Protein AF-A0A2J7ZG20-F1 (afdb_monomer_lite)

InterPro domains:
  IPR001054 Adenylyl cyclase class-3/4/guanylyl cyclase [PF00211] (84-141)
  IPR029787 Nucleotide cyclase [G3DSA:3.30.70.1230] (75-153)
  IPR029787 Nucleotide cyclase [SSF55073] (82-152)
  IPR050697 Adenylyl/Guanylyl Cyclase Class-3/4 [PTHR43081] (41-153)

Organism: NCBI:txid47790

Sequence (153 aa):
QGYKESWVTHVEGVPSMGPRLQCVRIVTPWYVERPWAVVLIVLGGLLIAAWVTYLSCYRRGKRAAILQNYYNLRKRVKGEPLGGQVSIVVTDIEGYSDLMKQSPELMTRALTLHNTIIRKARWANFGYTVEQEGDSYSLVFYEALDAVIFCLQ

pLDDT: mean 87.74, std 9.32, range [52.59, 96.81]

Radius of gyration: 39.77 Å; chains: 1; bounding box: 65×45×111 Å

Foldseek 3Di:
DAWDWDWDQDDPPDPGPGTDTDTDDDPDPVCVVCVVVVVVVVVVVVVVVVVVVVCVVVVVVVVVVVVVVVVVVVLLVVPDPPDDDKDKDKDADPPLVVCCVVPVVVSVVVQVVLVVLLVVLCSVLSKDWPDDDRRMTIIMGRDVVSVVSSVVD

Secondary structure (DSSP, 8-state):
--EEEEEES--TTS---S-EEEEEE----HHHH-HHHHHHHHHHHHHHHHHHHHHHHHHHHHHHHHHHHHHHHHHHHT-S--SSS-EEEEE--TTHHHHHHH-HHHHHHHHHHHHHHHHHHHHHTT-EEEEEETTEEEEEESSHHHHHHHHH-

Structure (mmCIF, N/CA/C/O backbone):
data_AF-A0A2J7ZG20-F1
#
_entry.id   AF-A0A2J7ZG20-F1
#
loop_
_atom_site.group_PDB
_atom_site.id
_atom_site.type_symbol
_atom_site.label_atom_id
_atom_site.label_alt_id
_atom_site.label_comp_id
_atom_site.label_asym_id
_atom_site.label_entity_id
_atom_site.label_seq_id
_atom_site.pdbx_PDB_ins_code
_atom_site.Cartn_x
_atom_site.Cartn_y
_atom_site.Cartn_z
_atom_site.occupancy
_atom_site.B_iso_or_equiv
_atom_site.auth_seq_id
_atom_site.auth_comp_id
_atom_site.auth_asym_id
_atom_site.auth_atom_id
_atom_site.pdbx_PDB_model_num
ATOM 1 N N . GLN A 1 1 ? 43.388 -21.692 -48.816 1.00 52.59 1 GLN A N 1
ATOM 2 C CA . GLN A 1 1 ? 43.050 -20.943 -50.045 1.00 52.59 1 GLN A CA 1
ATOM 3 C C . GLN A 1 1 ? 43.285 -21.866 -51.230 1.00 52.59 1 GLN A C 1
ATOM 5 O O . GLN A 1 1 ? 44.419 -22.268 -51.444 1.00 52.59 1 GLN A O 1
ATOM 10 N N . GLY A 1 2 ? 42.217 -22.293 -51.903 1.00 67.56 2 GLY A N 1
ATOM 11 C CA . GLY A 1 2 ? 42.281 -23.224 -53.035 1.00 67.56 2 GLY A CA 1
ATOM 12 C C . GLY A 1 2 ? 41.940 -22.527 -54.350 1.00 67.56 2 GLY A C 1
ATOM 13 O O . GLY A 1 2 ? 41.308 -21.469 -54.350 1.00 67.56 2 GLY A O 1
ATOM 14 N N . TYR A 1 3 ? 42.356 -23.119 -55.464 1.00 71.75 3 TYR A N 1
ATOM 15 C CA . TYR A 1 3 ? 41.911 -22.733 -56.801 1.00 71.75 3 TYR A CA 1
ATOM 16 C C . TYR A 1 3 ? 40.817 -23.708 -57.238 1.00 71.75 3 TYR A C 1
ATOM 18 O O . TYR A 1 3 ? 40.935 -24.905 -56.981 1.00 71.75 3 TYR A O 1
ATOM 26 N N . LYS A 1 4 ? 39.745 -23.207 -57.859 1.00 79.00 4 LYS A N 1
ATOM 27 C CA . LYS A 1 4 ? 38.727 -24.047 -58.500 1.00 79.00 4 LYS A CA 1
ATOM 28 C C . LYS A 1 4 ? 38.817 -23.852 -60.003 1.00 79.00 4 LYS A C 1
ATOM 30 O O . LYS A 1 4 ? 38.924 -22.720 -60.476 1.00 79.00 4 LYS A O 1
ATOM 35 N N . GLU A 1 5 ? 38.745 -24.952 -60.733 1.00 76.94 5 GLU A N 1
ATOM 36 C CA . GLU A 1 5 ? 38.614 -24.923 -62.181 1.00 76.94 5 GLU A CA 1
ATOM 37 C C . GLU A 1 5 ? 37.212 -24.428 -62.547 1.00 76.94 5 GLU A C 1
ATOM 39 O O . GLU A 1 5 ? 36.198 -24.990 -62.123 1.00 76.94 5 GLU A O 1
ATOM 44 N N . SER A 1 6 ? 37.159 -23.329 -63.294 1.00 78.25 6 SER A N 1
ATOM 45 C CA . SER A 1 6 ? 35.925 -22.757 -63.822 1.00 78.25 6 SER A CA 1
ATOM 46 C C . SER A 1 6 ? 36.074 -22.571 -65.323 1.00 78.25 6 SER A C 1
ATOM 48 O O . SER A 1 6 ? 37.108 -22.103 -65.801 1.00 78.25 6 SER A O 1
ATOM 50 N N . TRP A 1 7 ? 35.027 -22.918 -66.067 1.00 77.25 7 TRP A N 1
ATOM 51 C CA . TRP A 1 7 ? 34.956 -22.640 -67.495 1.00 77.25 7 TRP A CA 1
ATOM 52 C C . TRP A 1 7 ? 34.669 -21.156 -67.696 1.00 77.25 7 TRP A C 1
ATOM 54 O O . TRP A 1 7 ? 33.648 -20.654 -67.227 1.00 77.25 7 TRP A O 1
ATOM 64 N N . VAL A 1 8 ? 35.574 -20.451 -68.373 1.00 75.31 8 VAL A N 1
ATOM 65 C CA . VAL A 1 8 ? 35.401 -19.037 -68.720 1.00 75.31 8 VAL A CA 1
ATOM 66 C C . VAL A 1 8 ? 35.307 -18.934 -70.239 1.00 75.31 8 VAL A C 1
ATOM 68 O O . VAL A 1 8 ? 36.126 -19.494 -70.968 1.00 75.31 8 VAL A O 1
ATOM 71 N N . THR A 1 9 ? 34.264 -18.265 -70.726 1.00 71.12 9 THR A N 1
ATOM 72 C CA . THR A 1 9 ? 33.949 -18.165 -72.160 1.00 71.12 9 THR A CA 1
ATOM 73 C C . THR A 1 9 ? 34.623 -16.976 -72.844 1.00 71.12 9 THR A C 1
ATOM 75 O O . THR A 1 9 ? 34.750 -16.981 -74.066 1.00 71.12 9 THR A O 1
ATOM 78 N N . HIS A 1 10 ? 35.084 -15.977 -72.084 1.00 67.38 10 HIS A N 1
ATOM 79 C CA . HIS A 1 10 ? 35.704 -14.767 -72.620 1.00 67.38 10 HIS A CA 1
ATOM 80 C C . HIS A 1 10 ? 36.743 -14.190 -71.648 1.00 67.38 10 HIS A C 1
ATOM 82 O O . HIS A 1 10 ? 36.461 -14.032 -70.462 1.00 67.38 10 HIS A O 1
ATOM 88 N N . VAL A 1 11 ? 37.933 -13.852 -72.153 1.00 68.94 11 VAL A N 1
ATOM 89 C CA . VAL A 1 11 ? 39.008 -13.194 -71.393 1.00 68.94 11 VAL A CA 1
ATOM 90 C C . VAL A 1 11 ? 39.328 -11.877 -72.094 1.00 68.94 11 VAL A C 1
ATOM 92 O O . VAL A 1 11 ? 39.545 -11.864 -73.305 1.00 68.94 11 VAL A O 1
ATOM 95 N N . GLU A 1 12 ? 39.319 -10.766 -71.356 1.00 68.31 12 GLU A N 1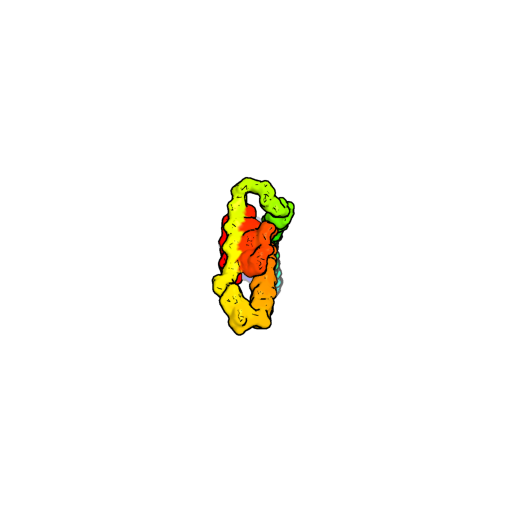
ATOM 96 C CA . GLU A 1 12 ? 39.591 -9.438 -71.918 1.00 68.31 12 GLU A CA 1
ATOM 97 C C . GLU A 1 12 ? 40.972 -9.393 -72.595 1.00 68.31 12 GLU A C 1
ATOM 99 O O . GLU A 1 12 ? 41.985 -9.752 -71.996 1.00 68.31 12 GLU A O 1
ATOM 104 N N . GLY A 1 13 ? 41.005 -8.968 -73.865 1.00 69.62 13 GLY A N 1
ATOM 105 C CA . GLY A 1 13 ? 42.234 -8.807 -74.652 1.00 69.62 13 GLY A CA 1
ATOM 106 C C . GLY A 1 13 ? 42.657 -10.008 -75.511 1.00 69.62 13 GLY A C 1
ATOM 107 O O . GLY A 1 13 ? 43.684 -9.918 -76.180 1.00 69.62 13 GLY A O 1
ATOM 108 N N . VAL A 1 14 ? 41.890 -11.109 -75.546 1.00 70.62 14 VAL A N 1
ATOM 109 C CA . VAL A 1 14 ? 42.208 -12.304 -76.359 1.00 70.62 14 VAL A CA 1
ATOM 110 C C . VAL A 1 14 ? 41.007 -12.708 -77.233 1.00 70.62 14 VAL A C 1
ATOM 112 O O . VAL A 1 14 ? 39.893 -12.780 -76.715 1.00 70.62 14 VAL A O 1
ATOM 115 N N . PRO A 1 15 ? 41.182 -13.006 -78.540 1.00 63.62 15 PRO A N 1
ATOM 116 C CA . PRO A 1 15 ? 40.077 -13.433 -79.405 1.00 63.62 15 PRO A CA 1
ATOM 117 C C . PRO A 1 15 ? 39.464 -14.763 -78.928 1.00 63.62 15 PRO A C 1
ATOM 119 O O . PRO A 1 15 ? 40.178 -15.727 -78.639 1.00 63.62 15 PRO A O 1
ATOM 122 N N . SER A 1 16 ? 38.130 -14.818 -78.830 1.00 64.69 16 SER A N 1
ATOM 123 C CA . SER A 1 16 ? 37.396 -15.931 -78.214 1.00 64.69 16 SER A CA 1
ATOM 124 C C . SER A 1 16 ? 37.441 -17.203 -79.072 1.00 64.69 16 SER A C 1
ATOM 126 O O . SER A 1 16 ? 36.769 -17.293 -80.098 1.00 64.69 16 SER A O 1
ATOM 128 N N . MET A 1 17 ? 38.198 -18.212 -78.633 1.00 66.06 17 MET A N 1
ATOM 129 C CA . MET A 1 17 ? 38.337 -19.519 -79.302 1.00 66.06 17 MET A CA 1
ATOM 130 C C . MET A 1 17 ? 37.642 -20.660 -78.530 1.00 66.06 17 MET A C 1
ATOM 132 O O . MET A 1 17 ? 38.175 -21.762 -78.428 1.00 66.06 17 MET A O 1
ATOM 136 N N . GLY A 1 18 ? 36.462 -20.396 -77.963 1.00 70.56 18 GLY A N 1
ATOM 137 C CA . GLY A 1 18 ? 35.694 -21.370 -77.175 1.00 70.56 18 GLY A CA 1
ATOM 138 C C . GLY A 1 18 ? 36.023 -21.376 -75.671 1.00 70.56 18 GLY A C 1
ATOM 139 O O . GLY A 1 18 ? 36.912 -20.644 -75.226 1.00 70.56 18 GLY A O 1
ATOM 140 N N . PRO A 1 19 ? 35.276 -22.155 -74.864 1.00 71.12 19 PRO A N 1
ATOM 141 C CA . PRO A 1 19 ? 35.420 -22.170 -73.411 1.00 71.12 19 PRO A CA 1
ATOM 142 C C . PRO A 1 19 ? 36.784 -22.740 -73.001 1.00 71.12 19 PRO A C 1
ATOM 144 O O . PRO A 1 19 ? 37.186 -23.806 -73.466 1.00 71.12 19 PRO A O 1
ATOM 147 N N . ARG A 1 20 ? 37.498 -22.037 -72.113 1.00 69.56 20 ARG A N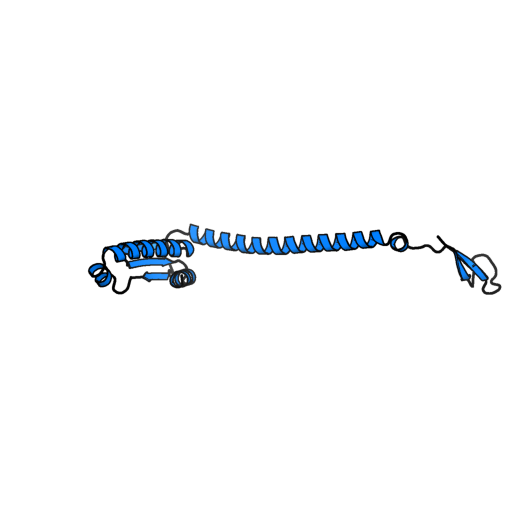 1
ATOM 148 C CA . ARG A 1 20 ? 38.788 -22.483 -71.561 1.00 69.56 20 ARG A CA 1
ATOM 149 C C . ARG A 1 20 ? 38.662 -22.768 -70.067 1.00 69.56 20 ARG A C 1
ATOM 151 O O . ARG A 1 20 ? 37.976 -22.045 -69.344 1.00 69.56 20 ARG A O 1
ATOM 158 N N . LEU A 1 21 ? 39.333 -23.827 -69.618 1.00 73.81 21 LEU A N 1
ATOM 159 C CA . LEU A 1 21 ? 39.507 -24.141 -68.201 1.00 73.81 21 LEU A CA 1
ATOM 160 C C . LEU A 1 21 ? 40.516 -23.159 -67.604 1.00 73.81 21 LEU A C 1
ATOM 162 O O . LEU A 1 21 ? 41.670 -23.121 -68.029 1.00 73.81 21 LEU A O 1
ATOM 166 N N . GLN A 1 22 ? 40.080 -22.362 -66.629 1.00 77.88 22 GLN A N 1
ATOM 167 C CA . GLN A 1 22 ? 40.953 -21.448 -65.902 1.00 77.88 22 GLN A CA 1
ATOM 168 C C . GLN A 1 22 ? 40.840 -21.692 -64.396 1.00 77.88 22 GLN A C 1
ATOM 170 O O . GLN A 1 22 ? 39.750 -21.879 -63.849 1.00 77.88 22 GLN A O 1
ATOM 175 N N . CYS A 1 23 ? 41.986 -21.674 -63.715 1.00 74.56 23 CYS A N 1
ATOM 176 C CA . CYS A 1 23 ? 42.051 -21.731 -62.261 1.00 74.56 23 CYS A CA 1
ATOM 177 C C . CYS A 1 23 ? 41.695 -20.361 -61.683 1.00 74.56 23 CYS A C 1
ATOM 179 O O . CYS A 1 23 ? 42.495 -19.426 -61.743 1.00 74.56 23 CYS A O 1
ATOM 181 N N . VAL A 1 24 ? 40.504 -20.244 -61.099 1.00 78.38 24 VAL A N 1
ATOM 182 C CA . VAL A 1 24 ? 40.081 -19.030 -60.395 1.00 78.38 24 VAL A CA 1
ATOM 183 C C . VAL A 1 24 ? 40.355 -19.210 -58.904 1.00 78.38 24 VAL A C 1
ATOM 185 O O . VAL A 1 24 ? 40.040 -20.249 -58.315 1.00 78.38 24 VAL A O 1
ATOM 188 N N . ARG A 1 25 ? 40.978 -18.204 -58.278 1.00 74.69 25 ARG A N 1
ATOM 189 C CA . ARG A 1 25 ? 41.248 -18.210 -56.834 1.00 74.69 25 ARG A CA 1
ATOM 190 C C . ARG A 1 25 ? 39.922 -18.154 -56.081 1.00 74.69 25 ARG A C 1
ATOM 192 O O . ARG A 1 25 ? 39.165 -17.199 -56.234 1.00 74.69 25 ARG A O 1
ATOM 199 N N . ILE A 1 26 ? 39.654 -19.151 -55.240 1.00 75.81 26 ILE A N 1
ATOM 200 C CA . ILE A 1 26 ? 38.475 -19.142 -54.374 1.00 75.81 26 ILE A CA 1
ATOM 201 C C . ILE A 1 26 ? 38.763 -18.169 -53.232 1.00 75.81 26 ILE A C 1
ATOM 203 O O . ILE A 1 26 ? 39.582 -18.451 -52.353 1.00 75.81 26 ILE A O 1
ATOM 207 N N . VAL A 1 27 ? 38.104 -17.012 -53.249 1.00 76.69 27 VAL A N 1
ATOM 208 C CA . VAL A 1 27 ? 38.083 -16.103 -52.101 1.00 76.69 27 VAL A CA 1
ATOM 209 C C . VAL A 1 27 ? 37.078 -16.674 -51.108 1.00 76.69 27 VAL A C 1
ATOM 211 O O . VAL A 1 27 ? 35.871 -16.498 -51.256 1.00 76.69 27 VAL A O 1
ATOM 214 N N . THR A 1 28 ? 37.568 -17.433 -50.129 1.00 77.50 28 THR A N 1
ATOM 215 C CA . THR A 1 28 ? 36.739 -17.902 -49.021 1.00 77.50 28 THR A CA 1
ATOM 216 C C . THR A 1 28 ? 36.396 -16.715 -48.126 1.00 77.50 28 THR A C 1
ATOM 218 O O . THR A 1 28 ? 37.300 -16.015 -47.670 1.00 77.50 28 THR A O 1
ATOM 221 N N . PRO A 1 29 ? 35.108 -16.447 -47.867 1.00 80.56 29 PRO A N 1
ATOM 222 C CA . PRO A 1 29 ? 34.746 -15.402 -46.931 1.00 80.56 29 PRO A CA 1
ATOM 223 C C . PRO A 1 29 ? 35.238 -15.747 -45.517 1.00 80.56 29 PRO A C 1
ATOM 225 O O . PRO A 1 29 ? 35.246 -16.909 -45.108 1.00 80.56 29 PRO A O 1
ATOM 228 N N . TRP A 1 30 ? 35.616 -14.723 -44.749 1.00 80.31 30 TRP A N 1
ATOM 229 C CA . TRP A 1 30 ? 36.270 -14.863 -43.438 1.00 80.31 30 TRP A CA 1
ATOM 230 C C . TRP A 1 30 ? 35.465 -15.685 -42.414 1.00 80.31 30 TRP A C 1
ATOM 232 O O . TRP A 1 30 ? 36.047 -16.329 -41.542 1.00 80.31 30 TRP A O 1
ATOM 242 N N . TYR A 1 31 ? 34.133 -15.708 -42.534 1.00 79.94 31 TYR A N 1
ATOM 243 C CA . TYR A 1 31 ? 33.250 -16.478 -41.655 1.00 79.94 31 TYR A CA 1
ATOM 244 C C . TYR A 1 31 ? 33.358 -17.998 -41.859 1.00 79.94 31 TYR A C 1
ATOM 246 O O . TYR A 1 31 ? 33.056 -18.754 -40.940 1.00 79.94 31 TYR A O 1
ATOM 254 N N . VAL A 1 32 ? 33.817 -18.452 -43.032 1.00 81.81 32 VAL A N 1
ATOM 255 C CA . VAL A 1 32 ? 34.083 -19.874 -43.316 1.00 81.81 32 VAL A CA 1
ATOM 256 C C . VAL A 1 32 ? 35.431 -20.296 -42.732 1.00 81.81 32 VAL A C 1
ATOM 258 O O . VAL A 1 32 ? 35.577 -21.417 -42.258 1.00 81.81 32 VAL A O 1
ATOM 261 N N . GLU A 1 33 ? 36.410 -19.389 -42.719 1.00 80.94 33 GLU A N 1
ATOM 262 C CA . GLU A 1 33 ? 37.733 -19.652 -42.140 1.00 80.94 33 GLU A CA 1
ATOM 263 C C . GLU A 1 33 ? 37.718 -19.620 -40.605 1.00 80.94 33 GLU A C 1
ATOM 265 O O . GLU A 1 33 ? 38.503 -20.313 -39.959 1.00 80.94 33 GLU A O 1
ATOM 270 N N . ARG A 1 34 ? 36.827 -18.820 -40.002 1.00 85.38 34 ARG A N 1
ATOM 271 C CA . ARG A 1 34 ? 36.706 -18.664 -38.543 1.00 85.38 34 ARG A CA 1
ATOM 272 C C . ARG A 1 34 ? 35.245 -18.760 -38.084 1.00 85.38 34 ARG A C 1
ATOM 274 O O . ARG A 1 34 ? 34.679 -17.758 -37.643 1.00 85.38 34 ARG A O 1
ATOM 281 N N . PRO A 1 35 ? 34.633 -19.958 -38.116 1.00 84.94 35 PRO A N 1
ATOM 282 C CA . PRO A 1 35 ? 33.224 -20.132 -37.748 1.00 84.94 35 PRO A CA 1
ATOM 283 C C . PRO A 1 35 ? 32.940 -19.757 -36.285 1.00 84.94 35 PRO A C 1
ATOM 285 O O . PRO A 1 35 ? 31.876 -19.230 -35.965 1.00 84.94 35 PRO A O 1
ATOM 288 N N . TRP A 1 36 ? 33.919 -19.940 -35.394 1.00 88.44 36 TRP A N 1
ATOM 289 C CA . TRP A 1 36 ? 33.821 -19.562 -33.982 1.00 88.44 36 TRP A CA 1
ATOM 290 C C . TRP A 1 36 ? 33.598 -18.055 -33.771 1.00 88.44 36 TRP A C 1
ATOM 292 O O . TRP A 1 36 ? 32.938 -17.664 -32.811 1.00 88.44 36 TRP A O 1
ATOM 302 N N . ALA A 1 37 ? 34.091 -17.200 -34.675 1.00 89.56 37 ALA A N 1
ATOM 303 C CA . ALA A 1 37 ? 33.926 -15.753 -34.560 1.00 89.56 37 ALA A CA 1
ATOM 304 C C . ALA A 1 37 ? 32.464 -15.329 -34.775 1.00 89.56 37 ALA A C 1
ATOM 306 O O . ALA A 1 37 ? 31.965 -14.457 -34.068 1.00 89.56 37 ALA A O 1
ATOM 307 N N . VAL A 1 38 ? 31.751 -15.990 -35.695 1.00 89.56 38 VAL A N 1
ATOM 308 C CA . VAL A 1 38 ? 30.316 -15.753 -35.920 1.00 89.56 38 VAL A CA 1
ATOM 309 C C . VAL A 1 38 ? 29.512 -16.147 -34.685 1.00 89.56 38 VAL A C 1
ATOM 311 O O . VAL A 1 38 ? 28.642 -15.393 -34.256 1.00 89.56 38 VAL A O 1
ATOM 314 N N . VAL A 1 39 ? 29.847 -17.283 -34.064 1.00 91.75 39 VAL A N 1
ATOM 315 C CA . VAL A 1 39 ? 29.192 -17.741 -32.830 1.00 91.75 39 VAL A CA 1
ATOM 316 C C . VAL A 1 39 ? 29.341 -16.701 -31.721 1.00 91.75 39 VAL A C 1
ATOM 318 O O . VAL A 1 39 ? 28.344 -16.343 -31.102 1.00 91.75 39 VAL A O 1
ATOM 321 N N . LEU A 1 40 ? 30.542 -16.153 -31.511 1.00 93.69 40 LEU A N 1
ATOM 322 C CA . LEU A 1 40 ? 30.772 -15.124 -30.491 1.00 93.69 40 LEU A CA 1
ATOM 323 C C . LEU A 1 40 ? 29.982 -13.836 -30.752 1.00 93.69 40 LEU A C 1
ATOM 325 O O . LEU A 1 40 ? 29.439 -13.259 -29.812 1.00 93.69 40 LEU A O 1
ATOM 329 N N . ILE A 1 41 ? 29.879 -13.401 -32.011 1.00 93.94 41 ILE A N 1
ATOM 330 C CA . ILE A 1 41 ? 29.105 -12.205 -32.380 1.00 93.94 41 ILE A CA 1
ATOM 331 C C . ILE A 1 41 ? 27.616 -12.418 -32.089 1.00 93.94 41 ILE A C 1
ATOM 333 O O . ILE A 1 41 ? 26.977 -11.557 -31.486 1.00 93.94 41 ILE A O 1
ATOM 337 N N . VAL A 1 42 ? 27.069 -13.575 -32.472 1.00 95.25 42 VAL A N 1
ATOM 338 C CA . VAL A 1 42 ? 25.659 -13.914 -32.232 1.00 95.25 42 VAL A CA 1
ATOM 339 C C . VAL A 1 42 ? 25.373 -14.009 -30.733 1.00 95.25 42 VAL A C 1
ATOM 341 O O . VAL A 1 42 ? 24.403 -13.426 -30.253 1.00 95.25 42 VAL A O 1
ATOM 344 N N . LEU A 1 43 ? 26.239 -14.686 -29.977 1.00 96.25 43 LEU A N 1
ATOM 345 C CA . LEU A 1 43 ? 26.087 -14.862 -28.533 1.00 96.25 43 LEU A CA 1
ATOM 346 C C . LEU A 1 43 ? 26.195 -13.517 -27.798 1.00 96.25 43 LEU A C 1
ATOM 348 O O . LEU A 1 43 ? 25.369 -13.216 -26.939 1.00 96.25 43 LEU A O 1
ATOM 352 N N . GLY A 1 44 ? 27.138 -12.660 -28.200 1.00 96.50 44 GLY A N 1
ATOM 353 C CA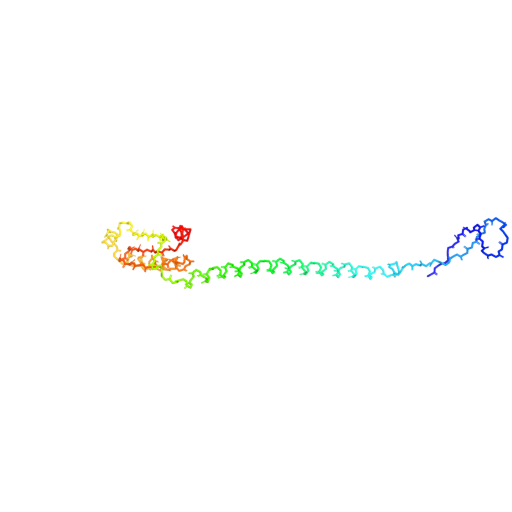 . GLY A 1 44 ? 27.253 -11.292 -27.696 1.00 96.50 44 GLY A CA 1
ATOM 354 C C . GLY A 1 44 ? 26.010 -10.449 -27.993 1.00 96.50 44 GLY A C 1
ATOM 355 O O . GLY A 1 44 ? 25.488 -9.786 -27.098 1.00 96.50 44 GLY A O 1
ATOM 356 N N . GLY A 1 45 ? 25.481 -10.526 -29.217 1.00 96.75 45 GLY A N 1
ATOM 357 C CA . GLY A 1 45 ? 24.242 -9.846 -29.600 1.00 96.75 45 GLY A CA 1
ATOM 358 C C . GLY A 1 45 ? 23.036 -10.296 -28.772 1.00 96.75 45 GLY A C 1
ATOM 359 O O . GLY A 1 45 ? 22.280 -9.457 -28.278 1.00 96.75 45 GLY A O 1
ATOM 360 N N . LEU A 1 46 ? 22.889 -11.606 -28.549 1.00 96.81 46 LEU A N 1
ATOM 361 C CA . LEU A 1 46 ? 21.830 -12.167 -27.707 1.00 96.81 46 LEU A CA 1
ATOM 362 C C . LEU A 1 46 ? 21.959 -11.722 -26.246 1.00 96.81 46 LEU A C 1
ATOM 364 O O . LEU A 1 46 ? 20.956 -11.352 -25.638 1.00 96.81 46 LEU A O 1
ATOM 368 N N . LEU A 1 47 ? 23.175 -11.695 -25.692 1.00 96.44 47 LEU A N 1
ATOM 369 C CA . LEU A 1 47 ? 23.416 -11.224 -24.324 1.00 96.44 47 LEU A CA 1
ATOM 370 C C . LEU A 1 47 ? 23.084 -9.739 -24.159 1.00 96.44 47 LEU A C 1
ATOM 372 O O . LEU A 1 47 ? 22.456 -9.363 -23.171 1.00 96.44 47 LEU A O 1
ATOM 376 N N . ILE A 1 48 ? 23.444 -8.896 -25.129 1.00 96.25 48 ILE A N 1
ATOM 377 C CA . ILE A 1 48 ? 23.107 -7.466 -25.100 1.00 96.25 48 ILE A CA 1
ATOM 378 C C . ILE A 1 48 ? 21.591 -7.276 -25.204 1.00 96.25 48 ILE A C 1
ATOM 380 O O . ILE A 1 48 ? 21.017 -6.520 -24.422 1.00 96.25 48 ILE A O 1
ATOM 384 N N . ALA A 1 49 ? 20.921 -7.983 -26.116 1.00 95.88 49 ALA A N 1
ATOM 385 C CA . ALA A 1 49 ? 19.466 -7.923 -26.247 1.00 95.88 49 ALA A CA 1
ATOM 386 C C . ALA A 1 49 ? 18.755 -8.384 -24.959 1.00 95.88 49 ALA A C 1
ATOM 388 O O . ALA A 1 49 ? 17.828 -7.720 -24.485 1.00 95.88 49 ALA A O 1
ATOM 389 N N . ALA A 1 50 ? 19.225 -9.472 -24.342 1.00 95.44 50 ALA A N 1
ATOM 390 C CA . ALA A 1 50 ? 18.737 -9.954 -23.051 1.00 95.44 50 ALA A CA 1
ATOM 391 C C . ALA A 1 50 ? 18.970 -8.928 -21.927 1.00 95.44 50 ALA A C 1
ATOM 393 O O . ALA A 1 50 ? 18.077 -8.658 -21.127 1.00 95.44 50 ALA A O 1
ATOM 394 N N . TRP A 1 51 ? 20.140 -8.290 -21.887 1.00 95.06 51 TRP A N 1
ATOM 395 C CA . TRP A 1 51 ? 20.453 -7.267 -20.892 1.00 95.06 51 TRP A CA 1
ATOM 396 C C . TRP A 1 51 ? 19.598 -6.002 -21.062 1.00 95.06 51 TRP A C 1
ATOM 398 O O . TRP A 1 51 ? 19.060 -5.477 -20.086 1.00 95.06 51 TRP A O 1
ATOM 408 N N . VAL A 1 52 ? 19.394 -5.538 -22.298 1.00 94.69 52 VAL A N 1
ATOM 409 C CA . VAL A 1 52 ? 18.550 -4.372 -22.612 1.00 94.69 52 VAL A CA 1
ATOM 410 C C . VAL A 1 52 ? 17.080 -4.645 -22.294 1.00 94.69 52 VAL A C 1
ATOM 412 O O . VAL A 1 52 ? 16.402 -3.775 -21.740 1.00 94.69 52 VAL A O 1
ATOM 415 N N . THR A 1 53 ? 16.574 -5.839 -22.604 1.00 92.50 53 THR A N 1
ATOM 416 C CA . THR A 1 53 ? 15.200 -6.236 -22.255 1.00 92.50 53 THR A CA 1
ATOM 417 C C . THR A 1 53 ? 15.026 -6.379 -20.746 1.00 92.50 53 THR A C 1
ATOM 419 O O . THR A 1 53 ? 14.075 -5.814 -20.206 1.00 92.50 53 THR A O 1
ATOM 422 N N . TYR A 1 54 ? 15.978 -7.003 -20.044 1.00 93.06 54 TYR A N 1
ATOM 423 C CA . TYR A 1 54 ? 16.003 -7.055 -18.581 1.00 93.06 54 TYR A CA 1
ATOM 424 C C . TYR A 1 54 ? 15.978 -5.652 -17.966 1.00 93.06 54 TYR A C 1
ATOM 426 O O . TYR A 1 54 ? 15.118 -5.358 -17.137 1.00 93.06 54 TYR A O 1
ATOM 434 N N . LEU A 1 55 ? 16.848 -4.742 -18.417 1.00 91.50 55 LEU A N 1
ATOM 435 C CA . LEU A 1 55 ? 16.864 -3.356 -17.947 1.00 91.50 55 LEU A CA 1
ATOM 436 C C . LEU A 1 55 ? 15.565 -2.621 -18.270 1.00 91.50 55 LEU A C 1
ATOM 438 O O . LEU A 1 55 ? 15.075 -1.855 -17.443 1.00 91.50 55 LEU A O 1
ATOM 442 N N . SER A 1 56 ? 14.987 -2.842 -19.448 1.00 86.50 56 SER A N 1
ATOM 443 C CA . SER A 1 56 ? 13.731 -2.207 -19.846 1.00 86.50 56 SER A CA 1
ATOM 444 C C . SER A 1 56 ? 12.568 -2.687 -18.980 1.00 86.50 56 SER A C 1
ATOM 446 O O . SER A 1 56 ? 11.816 -1.856 -18.471 1.00 86.50 56 SER A O 1
ATOM 448 N N . CYS A 1 57 ? 12.449 -3.994 -18.737 1.00 85.50 57 CYS A N 1
ATOM 449 C CA . CYS A 1 57 ? 11.434 -4.557 -17.847 1.00 85.50 57 CYS A CA 1
ATOM 450 C C . CYS A 1 57 ? 11.654 -4.123 -16.391 1.00 85.50 57 CYS A C 1
ATOM 452 O O . CYS A 1 57 ? 10.717 -3.662 -15.738 1.00 85.50 57 CYS A O 1
ATOM 454 N N . TYR A 1 58 ? 12.898 -4.155 -15.907 1.00 84.06 58 TYR A N 1
ATOM 455 C CA . TYR A 1 58 ? 13.252 -3.723 -14.556 1.00 84.06 58 TYR A CA 1
ATOM 456 C C . TYR A 1 58 ? 12.967 -2.232 -14.329 1.00 84.06 58 TYR A C 1
ATOM 458 O O . TYR A 1 58 ? 12.361 -1.842 -13.328 1.00 84.06 58 TYR A O 1
ATOM 466 N N . ARG A 1 59 ? 13.341 -1.369 -15.284 1.00 78.19 59 ARG A N 1
ATOM 467 C CA . ARG A 1 59 ? 13.051 0.072 -15.220 1.00 78.19 59 ARG A CA 1
ATOM 468 C C . ARG A 1 59 ? 11.560 0.361 -15.366 1.00 78.19 59 ARG A C 1
ATOM 470 O O . ARG A 1 59 ? 11.085 1.283 -14.708 1.00 78.19 59 ARG A O 1
ATOM 477 N N . ARG A 1 60 ? 10.812 -0.403 -16.174 1.00 75.44 60 ARG A N 1
ATOM 478 C CA . ARG A 1 60 ? 9.345 -0.281 -16.277 1.00 75.44 60 ARG A CA 1
ATOM 479 C C . ARG A 1 60 ? 8.664 -0.593 -14.945 1.00 75.44 60 ARG A C 1
ATOM 481 O O . ARG A 1 60 ? 7.876 0.228 -14.485 1.00 75.44 60 ARG A O 1
ATOM 488 N N . GLY A 1 61 ? 9.037 -1.694 -14.289 1.00 78.19 61 GLY A N 1
ATOM 489 C CA . GLY A 1 61 ? 8.510 -2.047 -12.965 1.00 78.19 61 GLY A CA 1
ATOM 490 C C . GLY A 1 61 ? 8.807 -0.973 -11.914 1.00 78.19 61 GLY A C 1
ATOM 491 O O . GLY A 1 61 ? 7.911 -0.524 -11.201 1.00 78.19 61 GLY A O 1
ATOM 492 N N . LYS A 1 62 ? 10.047 -0.462 -11.883 1.00 77.12 62 LYS A N 1
ATOM 493 C CA . LYS A 1 62 ? 10.419 0.630 -10.970 1.00 77.12 62 LYS A CA 1
ATOM 494 C C . LYS A 1 62 ? 9.690 1.940 -11.253 1.00 77.12 62 LYS A C 1
ATOM 496 O O . LYS A 1 62 ? 9.331 2.626 -10.306 1.00 77.12 62 LYS A O 1
ATOM 501 N N . ARG A 1 63 ? 9.459 2.306 -12.519 1.00 77.38 63 ARG A N 1
ATOM 502 C CA . ARG A 1 63 ? 8.711 3.528 -12.869 1.00 77.38 63 ARG A CA 1
ATOM 503 C C . ARG A 1 63 ? 7.284 3.488 -12.335 1.00 77.38 63 ARG A C 1
ATOM 505 O O . ARG A 1 63 ? 6.850 4.479 -11.760 1.00 77.38 63 ARG A O 1
ATOM 512 N N . ALA A 1 64 ? 6.598 2.354 -12.473 1.00 80.81 64 ALA A N 1
ATOM 513 C CA . ALA A 1 64 ? 5.257 2.179 -11.919 1.00 80.81 64 ALA A CA 1
ATOM 514 C C . ALA A 1 64 ? 5.260 2.322 -10.388 1.00 80.81 64 ALA A C 1
ATOM 516 O O . ALA A 1 64 ? 4.462 3.077 -9.840 1.00 80.81 64 ALA A O 1
ATOM 517 N N . ALA A 1 65 ? 6.221 1.692 -9.704 1.00 84.56 65 ALA A N 1
ATOM 518 C CA . ALA A 1 65 ? 6.361 1.812 -8.253 1.00 84.56 65 ALA A CA 1
ATOM 519 C C . ALA A 1 65 ? 6.693 3.247 -7.797 1.00 84.56 65 ALA A C 1
ATOM 521 O O . ALA A 1 65 ? 6.127 3.732 -6.822 1.00 84.56 65 ALA A O 1
ATOM 522 N N . ILE A 1 66 ? 7.577 3.955 -8.509 1.00 83.44 66 ILE A N 1
ATOM 523 C CA . ILE A 1 66 ? 7.923 5.355 -8.212 1.00 83.44 66 ILE A CA 1
ATOM 524 C C . ILE A 1 66 ? 6.700 6.258 -8.385 1.00 83.44 66 ILE A C 1
ATOM 526 O O . ILE A 1 66 ? 6.441 7.100 -7.528 1.00 83.44 66 ILE A O 1
ATOM 530 N N . LEU A 1 67 ? 5.941 6.069 -9.466 1.00 86.94 67 LEU A N 1
ATOM 531 C CA . LEU A 1 67 ? 4.731 6.841 -9.727 1.00 86.94 67 LEU A CA 1
ATOM 532 C C . LEU A 1 67 ? 3.684 6.602 -8.630 1.00 86.94 67 LEU A C 1
ATOM 534 O O . LEU A 1 67 ? 3.138 7.559 -8.087 1.00 86.94 67 LEU A O 1
ATOM 538 N N . GLN A 1 68 ? 3.467 5.342 -8.243 1.00 86.38 68 GLN A N 1
ATOM 539 C CA . GLN A 1 68 ? 2.565 4.989 -7.146 1.00 86.38 68 GLN A CA 1
ATOM 540 C C . GLN A 1 68 ? 3.011 5.628 -5.827 1.00 86.38 68 GLN A C 1
ATOM 542 O O . GLN A 1 68 ? 2.203 6.229 -5.122 1.00 86.38 68 GLN A O 1
ATOM 547 N N . ASN A 1 69 ? 4.306 5.560 -5.510 1.00 87.19 69 ASN A N 1
ATOM 548 C CA . ASN A 1 69 ? 4.860 6.185 -4.313 1.00 87.19 69 ASN A CA 1
ATOM 549 C C . ASN A 1 69 ? 4.647 7.699 -4.325 1.00 87.19 69 ASN A C 1
ATOM 551 O O . ASN A 1 69 ? 4.261 8.258 -3.304 1.00 87.19 69 ASN A O 1
ATOM 555 N N . TYR A 1 70 ? 4.835 8.353 -5.472 1.00 88.62 70 TYR A N 1
ATOM 556 C CA . TYR A 1 70 ? 4.569 9.779 -5.629 1.00 88.62 70 TYR A CA 1
ATOM 557 C C . TYR 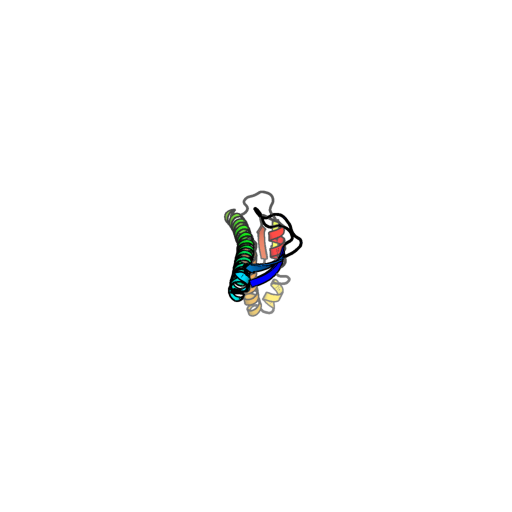A 1 70 ? 3.092 10.124 -5.376 1.00 88.62 70 TYR A C 1
ATOM 559 O O . TYR A 1 70 ? 2.806 11.058 -4.624 1.00 88.62 70 TYR A O 1
ATOM 567 N N . TYR A 1 71 ? 2.151 9.348 -5.925 1.00 87.75 71 TYR A N 1
ATOM 568 C CA . TYR A 1 71 ? 0.722 9.530 -5.642 1.00 87.75 71 TYR A CA 1
ATOM 569 C C . TYR A 1 71 ? 0.403 9.334 -4.154 1.00 87.75 71 TYR A C 1
ATOM 571 O O . TYR A 1 71 ? -0.269 10.175 -3.557 1.00 87.75 71 TYR A O 1
ATOM 579 N N . ASN A 1 72 ? 0.947 8.286 -3.533 1.00 89.00 72 ASN A N 1
ATOM 580 C CA . ASN A 1 72 ? 0.774 8.006 -2.107 1.00 89.00 72 ASN A CA 1
ATOM 581 C C . ASN A 1 72 ? 1.343 9.135 -1.228 1.00 89.00 72 ASN A C 1
ATOM 583 O O . ASN A 1 72 ? 0.719 9.537 -0.249 1.00 89.00 72 ASN A O 1
ATOM 587 N N . LEU A 1 73 ? 2.510 9.682 -1.580 1.00 87.94 73 LEU A N 1
ATOM 588 C CA . LEU A 1 73 ? 3.114 10.839 -0.913 1.00 87.94 73 LEU A CA 1
ATOM 589 C C . LEU A 1 73 ? 2.214 12.070 -1.019 1.00 87.94 73 LEU A C 1
ATOM 591 O O . LEU A 1 73 ? 1.940 12.717 -0.012 1.00 87.94 73 LEU A O 1
ATOM 595 N N . ARG A 1 74 ? 1.691 12.358 -2.215 1.00 88.50 74 ARG A N 1
ATOM 596 C CA . ARG A 1 74 ? 0.773 13.481 -2.425 1.00 88.50 74 ARG A CA 1
ATOM 597 C C . ARG A 1 74 ? -0.499 13.347 -1.586 1.00 88.50 74 ARG A C 1
ATOM 599 O O . ARG A 1 74 ? -0.972 14.356 -1.073 1.00 88.50 74 ARG A O 1
ATOM 606 N N . LYS A 1 75 ? -1.030 12.129 -1.416 1.00 86.88 75 LYS A N 1
ATOM 607 C CA . LYS A 1 75 ? -2.165 11.864 -0.515 1.00 86.88 75 LYS A CA 1
ATOM 608 C C . LYS A 1 75 ? -1.807 12.150 0.948 1.00 86.88 75 LYS A C 1
ATOM 610 O O . LYS A 1 75 ? -2.557 12.849 1.614 1.00 86.88 75 LYS A O 1
ATOM 615 N N . ARG A 1 76 ? -0.636 11.703 1.422 1.00 85.69 76 ARG A N 1
ATOM 616 C CA . ARG A 1 76 ? -0.167 11.935 2.808 1.00 85.69 76 ARG A CA 1
ATOM 617 C C . ARG A 1 76 ? 0.065 13.412 3.137 1.00 85.69 76 ARG A C 1
ATOM 619 O O . ARG A 1 76 ? -0.171 13.820 4.266 1.00 85.69 76 ARG A O 1
ATOM 626 N N . VAL A 1 77 ? 0.533 14.203 2.169 1.00 86.88 77 VAL A N 1
ATOM 627 C CA . VAL A 1 77 ? 0.848 15.630 2.373 1.00 86.88 77 VAL A CA 1
ATOM 628 C C . VAL A 1 77 ? -0.406 16.498 2.524 1.00 86.88 77 VAL A C 1
ATOM 630 O O . VAL A 1 77 ? -0.313 17.566 3.118 1.00 86.88 77 VAL A O 1
ATOM 633 N N . LYS A 1 78 ? -1.578 16.058 2.036 1.00 84.44 78 LYS A N 1
ATOM 634 C CA . LYS A 1 78 ? -2.825 16.839 2.156 1.00 84.44 78 LYS A CA 1
ATOM 635 C C . LYS A 1 78 ? -3.224 17.125 3.608 1.00 84.44 78 LYS A C 1
ATOM 637 O O . LYS A 1 78 ? -3.865 18.142 3.846 1.00 84.44 78 LYS A O 1
ATOM 642 N N . GLY A 1 79 ? -2.789 16.295 4.556 1.00 84.38 79 GLY A N 1
ATOM 643 C CA . GLY A 1 79 ? -3.128 16.476 5.963 1.00 84.38 79 GLY A CA 1
ATOM 644 C C . GLY A 1 79 ? -4.579 16.102 6.249 1.00 84.38 79 GLY A C 1
ATOM 645 O O . GLY A 1 79 ? -5.189 15.349 5.500 1.00 84.38 79 GLY A O 1
ATOM 646 N N . GLU A 1 80 ? -5.111 16.580 7.365 1.00 85.25 80 GLU A N 1
ATOM 647 C CA . GLU A 1 80 ? -6.482 16.280 7.765 1.00 85.25 80 GLU A CA 1
ATOM 648 C C . GLU A 1 80 ? -7.506 16.960 6.831 1.00 85.25 80 GLU A C 1
ATOM 650 O O . GLU A 1 80 ? -7.323 18.118 6.440 1.00 85.25 80 GLU A O 1
ATOM 655 N N . PRO A 1 81 ? -8.594 16.272 6.445 1.00 84.62 81 PRO A N 1
ATOM 656 C CA . PRO A 1 81 ? -9.654 16.866 5.639 1.00 84.62 81 PRO A CA 1
ATOM 657 C C . PRO A 1 81 ? -10.414 17.959 6.407 1.00 84.62 81 PRO A C 1
ATOM 659 O O . PRO A 1 81 ? -11.269 17.671 7.233 1.00 84.62 81 PRO A O 1
ATOM 662 N N . LEU A 1 82 ? -10.149 19.225 6.071 1.00 82.25 82 LEU A N 1
ATOM 663 C CA . LEU A 1 82 ? -10.803 20.401 6.671 1.00 82.25 82 LEU A CA 1
ATOM 664 C C . LEU A 1 82 ? -12.130 20.800 5.990 1.00 82.25 82 LEU A C 1
ATOM 666 O O . LEU A 1 82 ? -12.771 21.766 6.395 1.00 82.25 82 LEU A O 1
ATOM 670 N N . GLY A 1 83 ? -12.534 20.099 4.926 1.00 82.62 83 GLY A N 1
ATOM 671 C CA . GLY A 1 83 ? -13.772 20.375 4.197 1.00 82.62 83 GLY A CA 1
ATOM 672 C C . GLY A 1 83 ? -13.805 19.774 2.791 1.00 82.62 83 GLY A C 1
ATOM 673 O O . GLY A 1 83 ? -12.826 19.196 2.315 1.00 82.62 83 GLY A O 1
ATOM 674 N N . GLY A 1 84 ? -14.944 19.935 2.116 1.00 88.06 84 GLY A N 1
ATOM 675 C CA . GLY A 1 84 ? -15.199 19.384 0.783 1.00 88.06 84 GLY A CA 1
ATOM 676 C C . GLY A 1 84 ? -15.853 18.002 0.816 1.00 88.06 84 GLY A C 1
ATOM 677 O O . GLY A 1 84 ? -16.426 17.590 1.822 1.00 88.06 84 GLY A O 1
ATOM 678 N N . GLN A 1 85 ? -15.801 17.294 -0.312 1.00 90.88 85 GLN A N 1
ATOM 679 C CA . GLN A 1 85 ? -16.335 15.939 -0.409 1.00 90.88 85 GLN A CA 1
ATOM 680 C C . GLN A 1 85 ? -15.372 14.961 0.269 1.00 90.88 85 GLN A C 1
ATOM 682 O O . GLN A 1 85 ? -14.235 14.794 -0.170 1.00 90.88 85 GLN A O 1
ATOM 687 N N . VAL A 1 86 ? -15.843 14.328 1.340 1.00 94.00 86 VAL A N 1
ATOM 688 C CA . VAL A 1 86 ? -15.086 13.373 2.152 1.00 94.00 86 VAL A CA 1
ATOM 689 C C . VAL A 1 86 ? -15.911 12.112 2.371 1.00 94.00 86 VAL A C 1
ATOM 691 O O . VAL A 1 86 ? -17.133 12.122 2.234 1.00 94.00 86 VAL A O 1
ATOM 694 N N . SER A 1 87 ? -15.241 11.013 2.693 1.00 95.19 87 SER A N 1
ATOM 695 C CA . SER A 1 87 ? -15.872 9.751 3.076 1.00 95.19 87 SER A CA 1
ATOM 696 C C . SER A 1 87 ? -15.611 9.490 4.549 1.00 95.19 87 SER A C 1
ATOM 698 O O . SER A 1 87 ? -14.465 9.559 4.987 1.00 95.19 87 SER A O 1
ATOM 700 N N . ILE A 1 88 ? -16.669 9.207 5.300 1.00 95.12 88 ILE A N 1
ATOM 701 C CA . ILE A 1 88 ? -16.602 8.953 6.739 1.00 95.12 88 ILE A CA 1
ATOM 702 C C . ILE A 1 88 ? -16.889 7.473 6.968 1.00 95.12 88 ILE A C 1
ATOM 704 O O . ILE A 1 88 ? -17.847 6.935 6.415 1.00 95.12 88 ILE A O 1
ATOM 708 N N . VAL A 1 89 ? -16.051 6.825 7.767 1.00 96.38 89 VAL A N 1
ATOM 709 C CA . VAL A 1 89 ? -16.221 5.444 8.208 1.00 96.38 89 VAL A CA 1
ATOM 710 C C . VAL A 1 89 ? -16.357 5.460 9.718 1.00 96.38 89 VAL A C 1
ATOM 712 O O . VAL A 1 89 ? -15.498 6.004 10.408 1.00 96.38 89 VAL A O 1
ATOM 715 N N . VAL A 1 90 ? -17.429 4.854 10.214 1.00 96.06 90 VAL A N 1
ATOM 716 C CA . VAL A 1 90 ? -17.650 4.638 11.642 1.00 96.06 90 VAL A CA 1
ATOM 717 C C . VAL A 1 90 ? -17.600 3.140 11.889 1.00 96.06 90 VAL A C 1
ATOM 719 O O . VAL A 1 90 ? -18.250 2.378 11.171 1.00 96.06 90 VAL A O 1
ATOM 722 N N . THR A 1 91 ? -16.801 2.717 12.861 1.00 95.31 91 THR A N 1
ATOM 723 C CA . THR A 1 91 ? -16.652 1.307 13.237 1.00 95.31 91 THR A CA 1
ATOM 724 C C . THR A 1 91 ? -16.865 1.157 14.727 1.00 95.31 91 THR A C 1
ATOM 726 O O . THR A 1 91 ? -16.415 2.020 15.470 1.00 95.31 91 THR A O 1
ATOM 729 N N . ASP A 1 92 ? -17.472 0.054 15.146 1.00 95.06 92 ASP A N 1
ATOM 730 C CA . ASP A 1 92 ? -17.710 -0.266 16.552 1.00 95.06 92 ASP A CA 1
ATOM 731 C C . ASP A 1 92 ? -17.616 -1.783 16.768 1.00 95.06 92 ASP A C 1
ATOM 733 O O . ASP A 1 92 ? -17.830 -2.549 15.816 1.00 95.06 92 ASP A O 1
ATOM 737 N N . ILE A 1 93 ? -17.281 -2.237 17.981 1.00 94.31 93 ILE A N 1
ATOM 738 C CA . ILE A 1 93 ? -17.255 -3.672 18.285 1.00 94.31 93 ILE A CA 1
ATOM 739 C C . ILE A 1 93 ? -18.647 -4.105 18.740 1.00 94.31 93 ILE A C 1
ATOM 741 O O . ILE A 1 93 ? -19.135 -3.756 19.815 1.00 94.31 93 ILE A O 1
ATOM 745 N N . GLU A 1 94 ? -19.274 -4.967 17.946 1.00 94.19 94 GLU A N 1
ATOM 746 C CA . GLU A 1 94 ? -20.580 -5.513 18.293 1.00 94.19 94 GLU A CA 1
ATOM 747 C C . GLU A 1 94 ? -20.538 -6.257 19.642 1.00 94.19 94 GLU A C 1
ATOM 749 O O . GLU A 1 94 ? -19.731 -7.163 19.862 1.00 94.19 94 GLU A O 1
ATOM 754 N N . GLY A 1 95 ? -21.420 -5.864 20.565 1.00 92.69 95 GLY A N 1
ATOM 755 C CA . GLY A 1 95 ? -21.553 -6.513 21.871 1.00 92.69 95 GLY A CA 1
ATOM 756 C C . GLY A 1 95 ? -20.398 -6.256 22.849 1.00 92.69 95 GLY A C 1
ATOM 757 O O . GLY A 1 95 ? -20.291 -6.973 23.848 1.00 92.69 95 GLY A O 1
ATOM 758 N N . TYR A 1 96 ? -19.556 -5.239 22.619 1.00 92.31 96 TYR A N 1
ATOM 759 C CA . TYR A 1 96 ? -18.403 -4.911 23.472 1.00 92.31 96 TYR A CA 1
ATOM 760 C C . TYR A 1 96 ? -18.736 -4.856 24.966 1.00 92.31 96 TYR A C 1
ATOM 762 O O . TYR A 1 96 ? -18.030 -5.437 25.794 1.00 92.31 96 TYR A O 1
ATOM 770 N N . SER A 1 97 ? -19.857 -4.219 25.312 1.00 92.25 97 SER A N 1
ATOM 771 C CA . SER A 1 97 ? -20.311 -4.081 26.700 1.00 92.25 97 SER A CA 1
ATOM 772 C C . SER A 1 97 ? -20.508 -5.425 27.405 1.00 92.25 97 SER A C 1
ATOM 774 O O . SER A 1 97 ? -20.174 -5.557 28.582 1.00 92.25 97 SER A O 1
ATOM 776 N N . ASP A 1 98 ? -21.041 -6.432 26.714 1.00 95.06 98 ASP A N 1
ATOM 777 C CA . ASP A 1 98 ? -21.305 -7.739 27.318 1.00 95.06 98 ASP A CA 1
ATOM 778 C C . ASP A 1 98 ? -20.048 -8.608 27.353 1.00 95.06 98 ASP A C 1
ATOM 780 O O . ASP A 1 98 ? -19.792 -9.270 28.362 1.00 95.06 98 ASP A O 1
ATOM 784 N N . LEU A 1 99 ? -19.205 -8.529 26.319 1.00 93.62 99 LEU A N 1
ATOM 785 C CA . LEU A 1 99 ? -17.890 -9.177 26.299 1.00 93.62 99 LEU A CA 1
ATOM 786 C C . LEU A 1 99 ? -16.984 -8.666 27.428 1.00 93.62 99 LEU A C 1
ATOM 788 O O . LEU A 1 99 ? -16.287 -9.452 28.079 1.00 93.62 99 LEU A O 1
ATOM 792 N N . MET A 1 100 ? -17.036 -7.361 27.707 1.00 93.75 100 MET A N 1
ATOM 793 C CA . MET A 1 100 ? -16.268 -6.736 28.780 1.00 93.75 100 MET A CA 1
ATOM 794 C C . MET A 1 100 ? -16.735 -7.188 30.171 1.00 93.75 100 MET A C 1
ATOM 796 O O . MET A 1 100 ? -15.904 -7.395 31.053 1.00 93.75 100 MET A O 1
ATOM 800 N N . LYS A 1 101 ? -18.045 -7.398 30.372 1.00 95.31 101 LYS A N 1
ATOM 801 C CA . LYS A 1 101 ? -18.588 -7.945 31.631 1.00 95.31 101 LYS A CA 1
ATOM 802 C C . LYS A 1 101 ? -18.198 -9.408 31.837 1.00 95.31 101 LYS A C 1
ATOM 804 O O . LYS A 1 101 ? -17.873 -9.796 32.954 1.00 95.31 101 LYS A O 1
ATOM 809 N N . GLN A 1 102 ? -18.260 -10.220 30.780 1.00 96.44 102 GLN A N 1
ATOM 810 C CA . GLN A 1 102 ? -17.994 -11.660 30.860 1.00 96.44 102 GLN A CA 1
ATOM 811 C C . GLN A 1 102 ? -16.504 -11.969 31.042 1.00 96.44 102 GLN A C 1
ATOM 813 O O . GLN A 1 102 ? -16.146 -12.872 31.795 1.00 96.44 102 GLN A O 1
ATOM 818 N N . SER A 1 103 ? -15.630 -11.233 30.350 1.00 94.88 103 SER A N 1
ATOM 819 C CA . SER A 1 103 ? -14.192 -11.517 30.324 1.00 94.88 103 SER A CA 1
ATOM 820 C C . SER A 1 103 ? -13.350 -10.238 30.188 1.00 94.88 103 SER A C 1
ATOM 822 O O . SER A 1 103 ? -12.758 -9.993 29.134 1.00 94.88 103 SER A O 1
ATOM 824 N N . PRO A 1 104 ? -13.246 -9.416 31.248 1.00 94.75 104 PRO A N 1
ATOM 825 C CA . PRO A 1 104 ? -12.625 -8.092 31.167 1.00 94.75 104 PRO A CA 1
ATOM 826 C C . PRO A 1 104 ? -11.145 -8.134 30.762 1.00 94.75 104 PRO A C 1
ATOM 828 O O . PRO A 1 104 ? -10.689 -7.315 29.963 1.00 94.75 104 PRO A O 1
ATOM 831 N N . GLU A 1 105 ? -10.381 -9.111 31.257 1.00 95.50 105 GLU A N 1
ATOM 832 C CA . GLU A 1 105 ? -8.951 -9.230 30.939 1.00 95.50 105 GLU A CA 1
ATOM 833 C C . GLU A 1 105 ? -8.701 -9.577 29.467 1.00 95.50 105 GLU A C 1
ATOM 835 O O . GLU A 1 105 ? -7.835 -8.985 28.816 1.00 95.50 105 GLU A O 1
ATOM 840 N N . LEU A 1 106 ? -9.470 -10.529 28.926 1.00 95.12 106 LEU A N 1
ATOM 841 C CA . LEU A 1 106 ? -9.364 -10.933 27.525 1.00 95.12 106 LEU A CA 1
ATOM 842 C C . LEU A 1 106 ? -9.852 -9.818 26.605 1.00 95.12 106 LEU A C 1
ATOM 844 O O . LEU A 1 106 ? -9.184 -9.515 25.615 1.00 95.12 106 LEU A O 1
ATOM 848 N N . MET A 1 107 ? -10.957 -9.162 26.969 1.00 94.75 107 MET A N 1
ATOM 849 C CA . MET A 1 107 ? -11.520 -8.085 26.167 1.00 94.75 107 MET A CA 1
ATOM 850 C C . MET A 1 107 ? -10.592 -6.868 26.110 1.00 94.75 107 MET A C 1
ATOM 852 O O . MET A 1 107 ? -10.396 -6.296 25.044 1.00 94.75 107 MET A O 1
ATOM 856 N N . THR A 1 108 ? -9.907 -6.536 27.207 1.00 94.50 108 THR A N 1
ATOM 857 C CA . THR A 1 108 ? -8.906 -5.453 27.223 1.00 94.50 108 THR A CA 1
ATOM 858 C C . THR A 1 108 ? -7.742 -5.734 26.263 1.00 94.50 108 THR A C 1
ATOM 860 O O . THR A 1 108 ? -7.271 -4.843 25.545 1.00 94.50 108 THR A O 1
ATOM 863 N N . ARG A 1 109 ? -7.277 -6.990 26.195 1.00 95.69 109 ARG A N 1
ATOM 864 C CA . ARG A 1 109 ? -6.245 -7.401 25.226 1.00 95.69 109 ARG A CA 1
ATOM 865 C C . ARG A 1 109 ? -6.770 -7.343 23.792 1.00 95.69 109 ARG A C 1
ATOM 867 O O . ARG A 1 109 ? -6.073 -6.819 22.922 1.00 95.69 109 ARG A O 1
ATOM 874 N N . ALA A 1 110 ? -7.987 -7.832 23.556 1.00 95.31 110 ALA A N 1
ATOM 875 C CA . ALA A 1 110 ? -8.633 -7.791 22.246 1.00 95.31 110 ALA A CA 1
ATOM 876 C C . ALA A 1 110 ? -8.821 -6.349 21.751 1.00 95.31 110 ALA A C 1
ATOM 878 O O . ALA A 1 110 ? -8.453 -6.046 20.619 1.00 95.31 110 ALA A O 1
ATOM 879 N N . LEU A 1 111 ? -9.270 -5.440 22.620 1.00 95.06 111 LEU A N 1
ATOM 880 C CA . LEU A 1 111 ? -9.402 -4.014 22.323 1.00 95.06 111 LEU A CA 1
ATOM 881 C C . LEU A 1 111 ? -8.053 -3.381 21.963 1.00 95.06 111 LEU A C 1
ATOM 883 O O . LEU A 1 111 ? -7.944 -2.617 21.008 1.00 95.06 111 LEU A O 1
ATOM 887 N N . THR A 1 112 ? -6.988 -3.729 22.687 1.00 95.25 112 THR A N 1
ATOM 888 C CA . THR A 1 112 ? -5.643 -3.217 22.382 1.00 95.25 112 THR A CA 1
ATOM 889 C C . THR A 1 112 ? -5.179 -3.655 20.988 1.00 95.25 112 THR A C 1
ATOM 891 O O . THR A 1 112 ? -4.611 -2.854 20.235 1.00 95.25 112 THR A O 1
ATOM 894 N N . LEU A 1 113 ? -5.445 -4.912 20.618 1.00 95.88 113 LEU A N 1
ATOM 895 C CA . LEU A 1 113 ? -5.158 -5.434 19.281 1.00 95.88 113 LEU A CA 1
ATOM 896 C C . LEU A 1 113 ? -6.018 -4.750 18.216 1.00 95.88 113 LEU A C 1
ATOM 898 O O . LEU A 1 113 ? -5.468 -4.272 17.226 1.00 95.88 113 LEU A O 1
ATOM 902 N N . HIS A 1 114 ? -7.322 -4.624 18.452 1.00 95.06 114 HIS A N 1
ATOM 903 C CA . HIS A 1 114 ? -8.261 -3.923 17.581 1.00 95.06 114 HIS A CA 1
ATOM 904 C C . HIS A 1 114 ? -7.794 -2.487 17.289 1.00 95.06 114 HIS A C 1
ATOM 906 O O . HIS A 1 114 ? -7.564 -2.125 16.135 1.00 95.06 114 HIS A O 1
ATOM 912 N N . ASN A 1 115 ? -7.485 -1.715 18.334 1.00 95.12 115 ASN A N 1
ATOM 913 C CA . ASN A 1 115 ? -6.989 -0.342 18.221 1.00 95.12 115 ASN A CA 1
ATOM 914 C C . ASN A 1 115 ? -5.654 -0.257 17.466 1.00 95.12 115 ASN A C 1
ATOM 916 O O . ASN A 1 115 ? -5.342 0.757 16.838 1.00 95.12 115 ASN A O 1
ATOM 920 N N . THR A 1 116 ? -4.816 -1.291 17.551 1.00 95.69 116 THR A N 1
ATOM 921 C CA . THR A 1 116 ? -3.543 -1.349 16.818 1.00 95.69 116 THR A CA 1
ATOM 922 C C . THR A 1 116 ? -3.773 -1.638 15.336 1.00 95.69 116 THR A C 1
ATOM 924 O O . THR A 1 116 ? -3.160 -0.992 14.481 1.00 95.69 116 THR A O 1
ATOM 927 N N . ILE A 1 117 ? -4.677 -2.570 15.027 1.00 95.75 117 ILE A N 1
ATOM 928 C CA . ILE A 1 117 ? -5.050 -2.936 13.657 1.00 95.75 117 ILE A CA 1
ATOM 929 C C . ILE A 1 117 ? -5.689 -1.740 12.955 1.00 95.75 117 ILE A C 1
ATOM 931 O O . ILE A 1 117 ? -5.201 -1.348 11.896 1.00 95.75 117 ILE A O 1
ATOM 935 N N . ILE A 1 118 ? -6.675 -1.086 13.578 1.00 95.75 118 ILE A N 1
ATOM 936 C CA . ILE A 1 118 ? -7.323 0.106 13.016 1.00 95.75 118 ILE A CA 1
ATOM 937 C C . ILE A 1 118 ? -6.304 1.212 12.757 1.00 95.75 118 ILE A C 1
ATOM 939 O O . ILE A 1 118 ? -6.267 1.773 11.661 1.00 95.75 118 ILE A O 1
ATOM 943 N N . ARG A 1 119 ? -5.415 1.508 13.717 1.00 94.62 119 ARG A N 1
ATOM 944 C CA . ARG A 1 119 ? -4.372 2.531 13.529 1.00 94.62 119 ARG A CA 1
ATOM 945 C C . ARG A 1 119 ? -3.456 2.212 12.346 1.00 94.62 119 ARG A C 1
ATOM 947 O O . ARG A 1 119 ? -3.116 3.116 11.581 1.00 94.62 119 ARG A O 1
ATOM 954 N N . LYS A 1 120 ? -3.086 0.942 12.165 1.00 95.69 120 LYS A N 1
ATOM 955 C CA . LYS A 1 120 ? -2.252 0.493 11.044 1.00 95.69 120 LYS A CA 1
ATOM 956 C C . LYS A 1 120 ? -2.997 0.562 9.707 1.00 95.69 120 LYS A C 1
ATOM 958 O O . LYS A 1 120 ? -2.448 1.108 8.751 1.00 95.69 120 LYS A O 1
ATOM 963 N N . ALA A 1 121 ? -4.224 0.048 9.646 1.00 95.94 121 ALA A N 1
ATOM 964 C CA . ALA A 1 121 ? -5.059 0.050 8.445 1.00 95.94 121 ALA A CA 1
ATOM 965 C C . ALA A 1 121 ? -5.371 1.485 8.002 1.00 95.94 121 ALA A C 1
ATOM 967 O O . ALA A 1 121 ? -5.165 1.850 6.845 1.00 95.94 121 ALA A O 1
ATOM 968 N N . ARG A 1 122 ? -5.747 2.360 8.937 1.00 94.38 122 ARG A N 1
ATOM 969 C CA . ARG A 1 122 ? -5.961 3.785 8.666 1.00 94.38 122 ARG A CA 1
ATOM 970 C C . ARG A 1 122 ? -4.716 4.443 8.064 1.00 94.38 122 ARG A C 1
ATOM 972 O O . ARG A 1 122 ? -4.815 5.163 7.075 1.00 94.38 122 ARG A O 1
ATOM 979 N N . TRP A 1 123 ? -3.5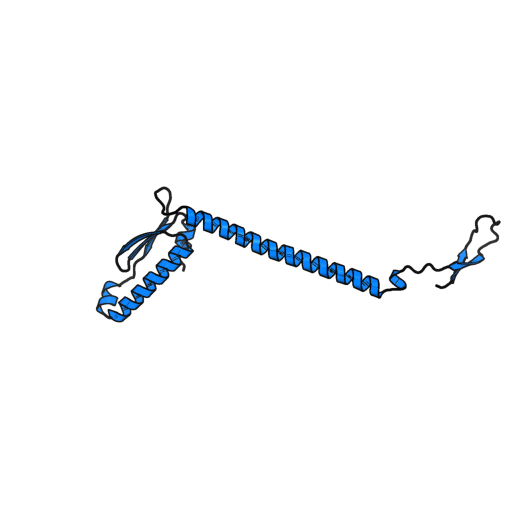36 4.185 8.633 1.00 92.88 123 TRP A N 1
ATOM 980 C CA . TRP A 1 123 ? -2.274 4.750 8.143 1.00 92.88 123 TRP A CA 1
ATOM 981 C C . TRP A 1 123 ? -1.872 4.240 6.749 1.00 92.88 123 TRP A C 1
ATOM 983 O O . TRP A 1 123 ? -1.253 4.973 5.961 1.00 92.88 123 TRP A O 1
ATOM 993 N N . ALA A 1 124 ? -2.197 2.983 6.441 1.00 93.31 124 ALA A N 1
ATOM 994 C CA . ALA A 1 124 ? -1.972 2.394 5.126 1.00 93.31 124 ALA A CA 1
ATOM 995 C C . ALA A 1 124 ? -2.874 3.031 4.057 1.00 93.31 124 ALA A C 1
ATOM 997 O O . ALA A 1 124 ? -2.404 3.268 2.946 1.00 93.31 124 ALA A O 1
ATOM 998 N N . ASN A 1 125 ? -4.108 3.380 4.430 1.00 94.44 125 ASN A N 1
ATOM 999 C CA . ASN A 1 125 ? -5.142 3.898 3.531 1.00 94.44 125 ASN A CA 1
ATOM 1000 C C . ASN A 1 125 ? -5.391 5.411 3.675 1.00 94.44 125 ASN A C 1
ATOM 1002 O O . ASN A 1 125 ? -6.459 5.895 3.331 1.00 94.44 125 ASN A O 1
ATOM 1006 N N . PHE A 1 126 ? -4.418 6.180 4.176 1.00 93.44 126 PHE A N 1
ATOM 1007 C CA . PHE A 1 126 ? -4.475 7.654 4.218 1.00 93.44 126 PHE A CA 1
ATOM 1008 C C . PHE A 1 126 ? -5.680 8.248 4.979 1.00 93.44 126 PHE A C 1
ATOM 1010 O O . PHE A 1 126 ? -6.094 9.370 4.692 1.00 93.44 126 PHE A O 1
ATOM 1017 N N . GLY A 1 127 ? -6.240 7.512 5.942 1.00 93.38 127 GLY A N 1
ATOM 1018 C CA . GLY A 1 127 ? -7.360 7.982 6.756 1.00 93.38 127 GLY A CA 1
ATOM 1019 C C . GLY A 1 127 ? -6.920 8.819 7.956 1.00 93.38 127 GLY A C 1
ATOM 1020 O O . GLY A 1 127 ? -5.794 8.695 8.450 1.00 93.38 127 GLY A O 1
ATOM 1021 N N . TYR A 1 128 ? -7.838 9.617 8.489 1.00 93.88 128 TYR A N 1
ATOM 1022 C CA . TYR A 1 128 ? -7.657 10.441 9.687 1.00 93.88 128 TYR A CA 1
ATOM 1023 C C . TYR A 1 128 ? -8.667 10.039 10.753 1.00 93.88 128 TYR A C 1
ATOM 1025 O O . TYR A 1 128 ? -9.806 9.735 10.426 1.00 93.88 128 TYR A O 1
ATOM 1033 N N . THR A 1 129 ? -8.240 9.980 12.014 1.00 94.50 129 THR A N 1
ATOM 1034 C CA . THR A 1 129 ? -9.150 9.725 13.136 1.00 94.50 129 THR A CA 1
ATOM 1035 C C . THR A 1 129 ? -9.675 11.064 13.611 1.00 94.50 129 THR A C 1
ATOM 1037 O O . THR A 1 129 ? -8.871 11.899 14.014 1.00 94.50 129 THR A O 1
ATOM 1040 N N . VAL A 1 130 ? -10.989 11.245 13.540 1.00 93.44 130 VAL A N 1
ATOM 1041 C CA . VAL A 1 130 ? -11.666 12.433 14.069 1.00 93.44 130 VAL A CA 1
ATOM 1042 C C . VAL A 1 130 ? -11.940 12.222 15.545 1.00 93.44 130 VAL A C 1
ATOM 1044 O O . VAL A 1 130 ? -11.505 13.007 16.380 1.00 93.44 130 VAL A O 1
ATOM 1047 N N . GLU A 1 131 ? -12.574 11.097 15.867 1.00 93.38 131 GLU A N 1
ATOM 1048 C CA . GLU A 1 131 ? -12.934 10.734 17.230 1.00 93.38 131 GLU A CA 1
ATOM 1049 C C . GLU A 1 131 ? -12.646 9.255 17.474 1.00 93.38 131 GLU A C 1
ATOM 1051 O O . GLU A 1 131 ? -12.746 8.413 16.574 1.00 93.38 131 GLU A O 1
ATOM 1056 N N . GLN A 1 132 ? -12.249 8.959 18.708 1.00 93.12 132 GLN A N 1
ATOM 1057 C CA . GLN A 1 132 ? -12.112 7.607 19.219 1.00 93.12 132 GLN A CA 1
ATOM 1058 C C . GLN A 1 132 ? -12.754 7.565 20.603 1.00 93.12 132 GLN A C 1
ATOM 1060 O O . GLN A 1 132 ? -12.282 8.239 21.521 1.00 93.12 132 GLN A O 1
ATOM 1065 N N . GLU A 1 133 ? -13.772 6.728 20.756 1.00 91.12 133 GLU A N 1
ATOM 1066 C CA . GLU A 1 133 ? -14.469 6.518 22.020 1.00 91.12 133 GLU A CA 1
ATOM 1067 C C . GLU A 1 133 ? -14.497 5.021 22.332 1.00 91.12 133 GLU A C 1
ATOM 1069 O O . GLU A 1 133 ? -15.273 4.266 21.761 1.00 91.12 133 GLU A O 1
ATOM 1074 N N . GLY A 1 134 ? -13.600 4.580 23.219 1.00 88.19 134 GLY A N 1
ATOM 1075 C CA . GLY A 1 134 ? -13.496 3.168 23.592 1.00 88.19 134 GLY A CA 1
ATOM 1076 C C . GLY A 1 134 ? -13.120 2.272 22.408 1.00 88.19 134 GLY A C 1
ATOM 1077 O O . GLY A 1 134 ? -11.974 2.303 21.942 1.00 88.19 134 GLY A O 1
ATOM 1078 N N . ASP A 1 135 ? -14.080 1.453 21.991 1.00 92.56 135 ASP A N 1
ATOM 1079 C CA . ASP A 1 135 ? -14.061 0.532 20.855 1.00 92.56 135 ASP A CA 1
ATOM 1080 C C . ASP A 1 135 ? -14.601 1.134 19.550 1.00 92.56 135 ASP A C 1
ATOM 1082 O O . ASP A 1 135 ? -14.396 0.559 18.480 1.00 92.56 135 ASP A O 1
ATOM 1086 N N . SER A 1 136 ? -15.197 2.323 19.624 1.00 94.75 136 SER A N 1
ATOM 1087 C CA . SER A 1 136 ? -15.718 3.039 18.471 1.00 94.75 136 SER A CA 1
ATOM 1088 C C . SER A 1 136 ? -14.685 3.991 17.864 1.00 94.75 136 SER A C 1
ATOM 1090 O O . SER A 1 136 ? -13.963 4.717 18.561 1.00 94.75 136 SER A O 1
ATOM 1092 N N . TYR A 1 137 ? -14.622 4.011 16.532 1.00 96.31 137 TYR A N 1
ATOM 1093 C CA . TYR A 1 137 ? -13.769 4.903 15.751 1.00 96.31 137 TYR A CA 1
ATOM 1094 C C . TYR A 1 137 ? -14.565 5.644 14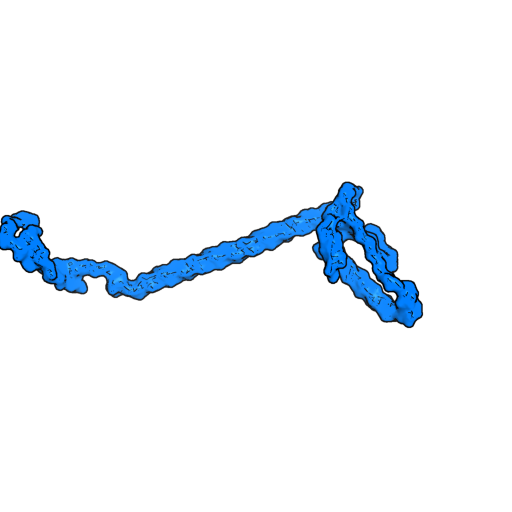.686 1.00 96.31 137 TYR A C 1
ATOM 1096 O O . TYR A 1 137 ? -15.227 5.026 13.854 1.00 96.31 137 TYR A O 1
ATOM 1104 N N . SER A 1 138 ? -14.362 6.958 14.629 1.00 96.06 138 SER A N 1
ATOM 1105 C CA . SER A 1 138 ? -14.813 7.823 13.540 1.00 96.06 138 SER A CA 1
ATOM 1106 C C . SER A 1 138 ? -13.614 8.245 12.697 1.00 96.06 138 SER A C 1
ATOM 1108 O O . SER A 1 138 ? -12.718 8.968 13.150 1.00 96.06 138 SER A O 1
ATOM 1110 N N . LEU A 1 139 ? -13.577 7.769 11.456 1.00 95.62 139 LEU A N 1
ATOM 1111 C CA . LEU A 1 139 ? -12.472 7.950 10.524 1.00 95.62 139 LEU A CA 1
ATOM 1112 C C . LEU A 1 139 ? -12.924 8.709 9.281 1.00 95.62 139 LEU A C 1
ATOM 1114 O O . LEU A 1 139 ? -14.017 8.481 8.773 1.00 95.62 139 LEU A O 1
ATOM 1118 N N . VAL A 1 140 ? -12.063 9.570 8.744 1.00 95.44 140 VAL A N 1
ATOM 1119 C CA . VAL A 1 140 ? -12.355 10.362 7.543 1.00 95.44 140 VAL A CA 1
ATOM 1120 C C . VAL A 1 140 ? -11.270 10.176 6.491 1.00 95.44 140 VAL A C 1
ATOM 1122 O O . VAL A 1 140 ? -10.073 10.164 6.789 1.00 95.44 140 VAL A O 1
ATOM 1125 N N . PHE A 1 141 ? -11.705 10.045 5.242 1.00 94.94 141 PHE A N 1
ATOM 1126 C CA . PHE A 1 141 ? -10.883 9.820 4.060 1.00 94.94 141 PHE A CA 1
ATOM 1127 C C . PHE A 1 141 ? -11.233 10.842 2.974 1.00 94.94 141 PHE A C 1
ATOM 1129 O O . PHE A 1 141 ? -12.395 11.209 2.796 1.00 94.94 141 PHE A O 1
ATOM 1136 N N . TYR A 1 142 ? -10.235 11.272 2.198 1.00 93.44 142 TYR A N 1
ATOM 1137 C CA . TYR A 1 142 ? -10.468 12.141 1.036 1.00 93.44 142 TYR A CA 1
ATOM 1138 C C . TYR A 1 142 ? -11.131 11.413 -0.137 1.00 93.44 142 TYR A C 1
ATOM 1140 O O . TYR A 1 142 ? -11.820 12.040 -0.934 1.00 93.44 142 TYR A O 1
ATOM 1148 N N . GLU A 1 143 ? -10.888 10.110 -0.281 1.00 92.25 143 GLU A N 1
ATOM 1149 C CA . GLU A 1 143 ? -11.389 9.304 -1.392 1.00 92.25 143 GLU A CA 1
ATOM 1150 C C . GLU A 1 143 ? -12.195 8.118 -0.859 1.00 92.25 143 GLU A C 1
ATOM 1152 O O . GLU A 1 143 ? -11.743 7.397 0.031 1.00 92.25 143 GLU A O 1
ATOM 1157 N N . ALA A 1 144 ? -13.370 7.879 -1.447 1.00 94.62 144 ALA A N 1
ATOM 1158 C CA . ALA A 1 144 ? -14.230 6.755 -1.074 1.00 94.62 144 ALA A CA 1
ATOM 1159 C C . ALA A 1 144 ? -13.551 5.396 -1.298 1.00 94.62 144 ALA A C 1
ATOM 1161 O O . ALA A 1 144 ? -13.766 4.461 -0.534 1.00 94.62 144 ALA A O 1
ATOM 1162 N N . LEU A 1 145 ? -12.693 5.289 -2.318 1.00 94.44 145 LEU A N 1
ATOM 1163 C CA . LEU A 1 145 ? -11.933 4.070 -2.588 1.00 94.44 145 LEU A CA 1
ATOM 1164 C C . LEU A 1 145 ? -11.002 3.712 -1.421 1.00 94.44 145 LEU A C 1
ATOM 1166 O O . LEU A 1 145 ? -10.964 2.556 -1.013 1.00 94.44 145 LEU A O 1
ATOM 1170 N N . ASP A 1 146 ? -10.294 4.698 -0.865 1.00 94.62 146 ASP A N 1
ATOM 1171 C CA . ASP A 1 146 ? -9.381 4.483 0.261 1.00 94.62 146 ASP A CA 1
ATOM 1172 C C . ASP A 1 146 ? -10.156 4.030 1.516 1.00 94.62 146 ASP A C 1
ATOM 1174 O O . ASP A 1 146 ? -9.712 3.125 2.224 1.00 94.62 146 ASP A O 1
ATOM 1178 N N . ALA A 1 147 ? -11.352 4.590 1.741 1.00 95.94 147 ALA A N 1
ATOM 1179 C CA . ALA A 1 147 ? -12.258 4.173 2.812 1.00 95.94 147 ALA A CA 1
ATOM 1180 C C . ALA A 1 147 ? -12.733 2.718 2.645 1.00 95.94 147 ALA A C 1
ATOM 1182 O O . ALA A 1 147 ? -12.709 1.943 3.596 1.00 95.94 147 ALA A O 1
ATOM 1183 N N . VAL A 1 148 ? -13.120 2.314 1.432 1.00 96.81 148 VAL A N 1
ATOM 1184 C CA . VAL A 1 148 ? -13.559 0.934 1.162 1.00 96.81 148 VAL A CA 1
ATOM 1185 C C . VAL A 1 148 ? -12.406 -0.058 1.316 1.00 96.81 148 VAL A C 1
ATOM 1187 O O . VAL A 1 148 ? -12.600 -1.124 1.893 1.00 96.81 148 VAL A O 1
ATOM 1190 N N . ILE A 1 149 ? -11.201 0.285 0.849 1.00 96.12 149 ILE A N 1
ATOM 1191 C CA . ILE A 1 149 ? -10.016 -0.564 1.045 1.00 96.12 149 ILE A CA 1
ATOM 1192 C C . ILE A 1 149 ? -9.712 -0.714 2.538 1.00 96.12 149 ILE A C 1
ATOM 1194 O O . ILE A 1 149 ? -9.385 -1.815 2.973 1.00 96.12 149 ILE A O 1
ATOM 1198 N N . PHE A 1 150 ? -9.855 0.358 3.324 1.00 96.31 150 PHE A N 1
ATOM 1199 C CA . PHE A 1 150 ? -9.744 0.286 4.780 1.00 96.31 150 PHE A CA 1
ATOM 1200 C C . PHE A 1 150 ? -10.753 -0.699 5.387 1.00 96.31 150 PHE A C 1
ATOM 1202 O O . PHE A 1 150 ? -10.354 -1.521 6.202 1.00 96.31 150 PHE A O 1
ATOM 1209 N N . CYS A 1 151 ? -12.018 -0.668 4.962 1.00 95.44 151 CYS A N 1
ATOM 1210 C CA . CYS A 1 151 ? -13.055 -1.560 5.493 1.00 95.44 151 CYS A CA 1
ATOM 1211 C C . CYS A 1 151 ? -12.859 -3.045 5.136 1.00 95.44 151 CYS A C 1
ATOM 1213 O O . CYS A 1 151 ? -13.464 -3.901 5.773 1.00 95.44 151 CYS A O 1
ATOM 1215 N N . LEU A 1 152 ? -12.078 -3.356 4.096 1.00 95.25 152 LEU A N 1
ATOM 1216 C CA . LEU A 1 152 ? -11.843 -4.729 3.630 1.00 95.25 152 LEU A CA 1
ATOM 1217 C C . LEU A 1 152 ? -10.592 -5.390 4.233 1.00 95.25 152 LEU A C 1
ATOM 1219 O O . LEU A 1 152 ? -10.370 -6.575 3.981 1.00 95.25 152 LEU A O 1
ATOM 1223 N N . GLN A 1 153 ? -9.753 -4.636 4.948 1.00 88.12 153 GLN A N 1
ATOM 1224 C CA . GLN A 1 153 ? -8.521 -5.133 5.579 1.00 88.12 153 GLN A CA 1
ATOM 1225 C C . GLN A 1 153 ? -8.782 -5.763 6.943 1.00 88.12 153 GLN A C 1
ATOM 1227 O O . GLN A 1 153 ? -8.094 -6.770 7.228 1.00 88.12 153 GLN A O 1
#